Protein AF-A0A452QFY0-F1 (afdb_monomer_lite)

InterPro domains:
  IPR050477 Group II Amino Acid Decarboxylases [PTHR42735] (17-86)

Sequence (95 aa):
MNYVAEVIWDYYNLTFFKFVSQIADPTLAEMGKNLKEAMKMLEDSQRRAEEENGKKITGDIPGPLQGSGQDMVSILQLVQNLMHGDEDEAPQSTR

pLDDT: mean 73.06, std 15.31, range [43.72, 95.62]

Organism: Ursus americanus (NCBI:txid9643)

Radius of gyration: 33.33 Å; chains: 1; bounding box: 71×51×85 Å

Secondary structure (DSSP, 8-state):
-HHHHHHHHHHHHHHHHHHHHHHS-HHHHHHHHHHHHHHHHHHHHHHHHHHHTTS----S--STTSSS---HHHHHHHHHHHHT-----------

Foldseek 3Di:
DVPVVVVVVCVVVVVVVVVCVVPPDPVNVVVVVVVVVVVVVVVVVVVVVVVVVVDDCLDPDPDPPRDDDDDPVNVVVVVVCVVPPDPPPPPPPDD

Structure (mmCIF, N/CA/C/O backbone):
data_AF-A0A452QFY0-F1
#
_entry.id   AF-A0A452QFY0-F1
#
loop_
_atom_site.group_PDB
_atom_site.id
_atom_site.type_symbol
_atom_site.label_atom_id
_atom_site.label_alt_id
_atom_site.label_comp_id
_atom_site.label_asym_id
_atom_site.label_entity_id
_atom_site.label_seq_id
_atom_site.pdbx_PDB_ins_code
_atom_site.Cartn_x
_atom_site.Cartn_y
_atom_site.Cartn_z
_atom_site.occupancy
_atom_site.B_iso_or_equiv
_atom_site.auth_seq_id
_atom_site.auth_comp_id
_atom_site.auth_asym_id
_atom_site.auth_atom_id
_atom_site.pdbx_PDB_model_num
ATOM 1 N N . MET A 1 1 ? 4.116 -24.749 -38.566 1.00 62.06 1 MET A N 1
ATOM 2 C CA . MET A 1 1 ? 4.563 -23.354 -38.780 1.00 62.06 1 MET A CA 1
ATOM 3 C C . MET A 1 1 ? 4.579 -22.517 -37.493 1.00 62.06 1 MET A C 1
ATOM 5 O O . MET A 1 1 ? 5.294 -21.531 -37.478 1.00 62.06 1 MET A O 1
ATOM 9 N N . ASN A 1 2 ? 3.876 -22.896 -36.411 1.00 78.75 2 ASN A N 1
ATOM 10 C CA . ASN A 1 2 ? 3.730 -22.024 -35.227 1.00 78.75 2 ASN A CA 1
ATOM 11 C C . ASN A 1 2 ? 4.814 -22.186 -34.148 1.00 78.75 2 ASN A C 1
ATOM 13 O O . ASN A 1 2 ? 5.186 -21.199 -33.535 1.00 78.75 2 ASN A O 1
ATOM 17 N N . TYR A 1 3 ? 5.383 -23.383 -33.967 1.00 87.31 3 TYR A N 1
ATOM 18 C CA . TYR A 1 3 ? 6.354 -23.633 -32.890 1.00 87.31 3 TYR A CA 1
ATOM 19 C C . TYR A 1 3 ? 7.620 -22.769 -32.996 1.00 87.31 3 TYR A C 1
ATOM 21 O O . TYR A 1 3 ? 8.102 -22.221 -32.015 1.00 87.31 3 TYR A O 1
ATOM 29 N N . VAL A 1 4 ? 8.145 -22.596 -34.212 1.00 88.12 4 VAL A N 1
ATOM 30 C CA . VAL A 1 4 ? 9.343 -21.770 -34.433 1.00 88.12 4 VAL A CA 1
ATOM 31 C C . VAL A 1 4 ? 9.045 -20.292 -34.170 1.00 88.12 4 VAL A C 1
ATOM 33 O O . VAL A 1 4 ? 9.875 -19.600 -33.594 1.00 88.12 4 VAL A O 1
ATOM 36 N N . ALA A 1 5 ? 7.860 -19.811 -34.550 1.00 90.69 5 ALA A N 1
ATOM 37 C CA . ALA A 1 5 ? 7.453 -18.433 -34.297 1.00 90.69 5 ALA A CA 1
ATOM 38 C C . ALA A 1 5 ? 7.232 -18.165 -32.799 1.00 90.69 5 ALA A C 1
ATOM 40 O O . ALA A 1 5 ? 7.615 -17.106 -32.317 1.00 90.69 5 ALA A O 1
ATOM 41 N N . GLU A 1 6 ? 6.676 -19.132 -32.069 1.00 89.38 6 GLU A N 1
ATOM 42 C CA . GLU A 1 6 ? 6.449 -19.066 -30.622 1.00 89.38 6 GLU A CA 1
ATOM 43 C C . GLU A 1 6 ? 7.771 -19.036 -29.846 1.00 89.38 6 GLU A C 1
ATOM 45 O O . GLU A 1 6 ? 7.998 -18.129 -29.055 1.00 89.38 6 GLU A O 1
ATOM 50 N N . VAL A 1 7 ? 8.716 -19.922 -30.181 1.00 92.31 7 VAL A N 1
ATOM 51 C CA . VAL A 1 7 ? 10.063 -19.926 -29.581 1.00 92.31 7 VAL A CA 1
ATOM 52 C C . VAL A 1 7 ? 10.804 -18.610 -29.837 1.00 92.31 7 VAL A C 1
ATOM 54 O O . VAL A 1 7 ? 11.482 -18.087 -28.953 1.00 92.31 7 VAL A O 1
ATOM 57 N N . ILE A 1 8 ? 10.682 -18.060 -31.047 1.00 93.00 8 ILE A N 1
ATOM 58 C CA . ILE A 1 8 ? 11.291 -16.773 -31.395 1.00 93.00 8 ILE A CA 1
ATOM 59 C C . ILE A 1 8 ? 10.623 -15.636 -30.614 1.00 93.00 8 ILE A C 1
ATOM 61 O O . ILE A 1 8 ? 11.316 -14.782 -30.063 1.00 93.00 8 ILE A O 1
ATOM 65 N N . TRP A 1 9 ? 9.293 -15.627 -30.540 1.00 92.31 9 TRP A N 1
ATOM 66 C CA . TRP A 1 9 ? 8.535 -14.637 -29.783 1.00 92.31 9 TRP A CA 1
ATOM 67 C C . TRP A 1 9 ? 8.906 -14.650 -28.297 1.00 92.31 9 TRP A C 1
ATOM 69 O O . TRP A 1 9 ? 9.209 -13.597 -27.735 1.00 92.31 9 TRP A O 1
ATOM 79 N N . ASP A 1 10 ? 8.984 -15.832 -27.690 1.00 94.00 10 ASP A N 1
ATOM 80 C CA . ASP A 1 10 ? 9.375 -16.007 -26.293 1.00 94.00 10 ASP A CA 1
ATOM 81 C C . ASP A 1 10 ? 10.808 -15.540 -26.041 1.00 94.00 10 ASP A C 1
ATOM 83 O O . ASP A 1 10 ? 11.077 -14.864 -25.045 1.00 94.00 10 ASP A O 1
ATOM 87 N N . TYR A 1 11 ? 11.727 -15.821 -26.969 1.00 94.44 11 TYR A N 1
ATOM 88 C CA . TYR A 1 11 ? 13.104 -15.337 -26.895 1.00 94.44 11 TYR A CA 1
ATOM 89 C C . TYR A 1 11 ? 13.169 -13.803 -26.891 1.00 94.44 11 TYR A C 1
ATOM 91 O O . TYR A 1 11 ? 13.850 -13.210 -26.045 1.00 94.44 11 TYR A O 1
ATOM 99 N N . TYR A 1 12 ? 12.444 -13.141 -27.799 1.00 95.38 12 TYR A N 1
ATOM 100 C CA . TYR A 1 12 ? 12.409 -11.677 -27.857 1.00 95.38 12 TYR A CA 1
ATOM 101 C C . TYR A 1 12 ? 11.713 -11.065 -26.641 1.00 95.38 12 TYR A C 1
ATOM 103 O O . TYR A 1 12 ? 12.217 -10.085 -26.094 1.00 95.38 12 TYR A O 1
ATOM 111 N N . ASN A 1 13 ? 10.610 -11.652 -26.178 1.00 93.69 13 ASN A N 1
ATOM 112 C CA . ASN A 1 13 ? 9.868 -11.169 -25.018 1.00 93.69 13 ASN A CA 1
ATOM 113 C C . ASN A 1 13 ? 10.696 -11.295 -23.727 1.00 93.69 13 ASN A C 1
ATOM 115 O O . ASN A 1 13 ? 10.827 -10.335 -22.969 1.00 93.69 13 ASN A O 1
ATOM 119 N N . LEU A 1 14 ? 11.363 -12.435 -23.522 1.00 91.00 14 LEU A N 1
ATOM 120 C CA . LEU A 1 14 ? 12.268 -12.646 -22.391 1.00 91.00 14 LEU A CA 1
ATOM 121 C C . LEU A 1 14 ? 13.468 -11.689 -22.429 1.00 91.00 14 LEU A C 1
ATOM 123 O O . LEU A 1 14 ? 13.845 -11.120 -21.403 1.00 91.00 14 LEU A O 1
ATOM 127 N N . THR A 1 15 ? 14.058 -11.485 -23.610 1.00 86.81 15 THR A N 1
ATOM 128 C CA . THR A 1 15 ? 15.185 -10.556 -23.797 1.00 86.81 15 THR A CA 1
ATOM 129 C C . THR A 1 15 ? 14.766 -9.113 -23.524 1.00 86.81 15 THR A C 1
ATOM 131 O O . THR A 1 15 ? 15.472 -8.388 -22.824 1.00 86.81 15 THR A O 1
ATOM 134 N N . PHE A 1 16 ? 13.597 -8.707 -24.019 1.00 87.69 16 PHE A N 1
ATOM 135 C CA . PHE A 1 16 ? 13.028 -7.384 -23.792 1.00 87.69 16 PHE A CA 1
ATOM 136 C C . PHE A 1 16 ? 12.704 -7.150 -22.314 1.00 87.69 16 PHE A C 1
ATOM 138 O O . PHE A 1 16 ? 13.120 -6.142 -21.750 1.00 87.69 16 PHE A O 1
ATOM 145 N N . PHE A 1 17 ? 12.042 -8.102 -21.654 1.00 82.75 17 PHE A N 1
ATOM 146 C CA . PHE A 1 17 ? 11.725 -7.999 -20.231 1.00 82.75 17 PHE A CA 1
ATOM 147 C C . PHE A 1 17 ? 12.992 -7.929 -19.370 1.00 82.75 17 PHE A C 1
ATOM 149 O O . PHE A 1 17 ? 13.084 -7.110 -18.458 1.00 82.75 17 PHE A O 1
ATOM 156 N N . LYS A 1 18 ? 14.012 -8.733 -19.695 1.00 79.19 18 LYS A N 1
ATOM 157 C CA . LYS A 1 18 ? 15.315 -8.681 -19.023 1.00 79.19 18 LYS A CA 1
ATOM 158 C C . LYS A 1 18 ? 16.007 -7.333 -19.221 1.00 79.19 18 LYS A C 1
ATOM 160 O O . LYS A 1 18 ? 16.566 -6.807 -18.265 1.00 79.19 18 LYS A O 1
ATOM 165 N N . PHE A 1 19 ? 15.946 -6.766 -20.424 1.00 78.75 19 PHE A N 1
ATOM 166 C CA . PHE A 1 19 ? 16.478 -5.437 -20.712 1.00 78.75 19 PHE A CA 1
ATOM 167 C C . PHE A 1 19 ? 15.745 -4.354 -19.914 1.00 78.75 19 PHE A C 1
ATOM 169 O O . PHE A 1 19 ? 16.391 -3.618 -19.178 1.00 78.75 19 PHE A O 1
ATOM 176 N N . VAL A 1 20 ? 14.407 -4.317 -19.969 1.00 78.19 20 VAL A N 1
ATOM 177 C CA . VAL A 1 20 ? 13.569 -3.380 -19.196 1.00 78.19 20 VAL A CA 1
ATOM 178 C C . VAL A 1 20 ? 13.847 -3.501 -17.699 1.00 78.19 20 VAL A C 1
ATOM 180 O O . VAL A 1 20 ? 13.993 -2.494 -17.018 1.00 78.19 20 VAL A O 1
ATOM 183 N N . SER A 1 21 ? 13.998 -4.723 -17.188 1.00 72.38 21 SER A N 1
ATOM 184 C CA . SER A 1 21 ? 14.351 -4.967 -15.790 1.00 72.38 21 SER A CA 1
ATOM 185 C C . SER A 1 21 ? 15.762 -4.489 -15.425 1.00 72.38 21 SER A C 1
ATOM 187 O O . SER A 1 21 ? 15.992 -4.182 -14.259 1.00 72.38 21 SER A O 1
ATOM 189 N N . GLN A 1 22 ? 16.706 -4.459 -16.371 1.00 69.75 22 GLN A N 1
ATOM 190 C CA . GLN A 1 22 ? 18.072 -3.964 -16.160 1.00 69.75 22 GLN A CA 1
ATOM 191 C C . GLN A 1 22 ? 18.170 -2.437 -16.248 1.00 69.75 22 GLN A C 1
ATOM 193 O O . GLN A 1 22 ? 19.014 -1.856 -15.572 1.00 69.75 22 GLN A O 1
ATOM 198 N N . ILE A 1 23 ? 17.328 -1.799 -17.067 1.00 71.00 23 ILE A N 1
ATOM 199 C CA . ILE A 1 23 ? 17.258 -0.333 -17.196 1.00 71.00 23 ILE A CA 1
ATOM 200 C C . ILE A 1 23 ? 16.215 0.303 -16.272 1.00 71.00 23 ILE A C 1
ATOM 202 O O . ILE A 1 23 ? 16.068 1.523 -16.275 1.00 71.00 23 ILE A O 1
ATOM 206 N N . ALA A 1 24 ? 15.467 -0.507 -15.517 1.00 71.06 24 ALA A N 1
ATOM 207 C CA . ALA A 1 24 ? 14.539 -0.015 -14.515 1.00 71.06 24 ALA A CA 1
ATOM 208 C C . ALA A 1 24 ? 15.309 0.873 -13.532 1.00 71.06 24 ALA A C 1
ATOM 210 O O . ALA A 1 24 ? 16.315 0.456 -12.957 1.00 71.06 24 ALA A O 1
ATOM 211 N N . ASP A 1 25 ? 14.839 2.110 -13.399 1.00 81.50 25 ASP A N 1
ATOM 212 C CA . ASP A 1 25 ? 15.476 3.152 -12.606 1.00 81.50 25 ASP A CA 1
ATOM 213 C C . ASP A 1 25 ? 15.788 2.642 -11.178 1.00 81.50 25 ASP A C 1
ATOM 215 O O . ASP A 1 25 ? 14.926 2.001 -10.562 1.00 81.50 25 ASP A O 1
ATOM 219 N N . PRO A 1 26 ? 16.995 2.886 -10.629 1.00 78.44 26 PRO A N 1
ATOM 220 C CA . PRO A 1 26 ? 17.369 2.429 -9.290 1.00 78.44 26 PRO A CA 1
ATOM 221 C C . PRO A 1 26 ? 16.367 2.842 -8.205 1.00 78.44 26 PRO A C 1
ATOM 223 O O . PRO A 1 26 ? 16.083 2.055 -7.302 1.00 78.44 26 PRO A O 1
ATOM 226 N N . THR A 1 27 ? 15.778 4.033 -8.326 1.00 77.81 27 THR A N 1
ATOM 227 C CA . THR A 1 27 ? 14.732 4.533 -7.434 1.00 77.81 27 THR A CA 1
ATOM 228 C C . THR A 1 27 ? 13.432 3.755 -7.613 1.00 77.81 27 THR A C 1
ATOM 230 O O . THR A 1 27 ? 12.800 3.395 -6.623 1.00 77.81 27 THR A O 1
ATOM 233 N N . LEU A 1 28 ? 13.043 3.411 -8.845 1.00 82.31 28 LEU A N 1
ATOM 234 C CA . LEU A 1 28 ? 11.856 2.582 -9.086 1.00 82.31 28 LEU A CA 1
ATOM 235 C C . LEU A 1 28 ? 12.035 1.152 -8.548 1.00 82.31 28 LEU A C 1
ATOM 237 O O . LEU A 1 28 ? 11.106 0.579 -7.978 1.00 82.31 28 LEU A O 1
ATOM 241 N N . ALA A 1 29 ? 13.237 0.586 -8.676 1.00 82.38 29 ALA A N 1
ATOM 242 C CA . ALA A 1 29 ? 13.572 -0.719 -8.112 1.00 82.38 29 ALA A CA 1
ATOM 243 C C . ALA A 1 29 ? 13.538 -0.711 -6.573 1.00 82.38 29 ALA A C 1
ATOM 245 O O . ALA A 1 29 ? 13.068 -1.669 -5.956 1.00 82.38 29 ALA A O 1
ATOM 246 N N . GLU A 1 30 ? 14.010 0.365 -5.945 1.00 87.56 30 GLU A N 1
ATOM 247 C CA . GLU A 1 30 ? 13.948 0.565 -4.495 1.00 87.56 30 GLU A CA 1
ATOM 248 C C . GLU A 1 30 ? 12.506 0.757 -4.004 1.00 87.56 30 GLU A C 1
ATOM 250 O O . GLU A 1 30 ? 12.081 0.090 -3.061 1.00 87.56 30 GLU A O 1
ATOM 255 N N . MET A 1 31 ? 11.698 1.551 -4.713 1.00 85.00 31 MET A N 1
ATOM 256 C CA . MET A 1 31 ? 10.266 1.698 -4.434 1.00 85.00 31 MET A CA 1
ATOM 257 C C . MET A 1 31 ? 9.512 0.369 -4.560 1.00 85.00 31 MET A C 1
ATOM 259 O O . MET A 1 31 ? 8.683 0.049 -3.709 1.00 85.00 31 MET A O 1
ATOM 263 N N . GLY A 1 32 ? 9.827 -0.443 -5.574 1.00 87.94 32 GLY A N 1
ATOM 264 C CA . GLY A 1 32 ? 9.244 -1.776 -5.739 1.00 87.94 32 GLY A CA 1
ATOM 265 C C . GLY A 1 32 ? 9.577 -2.727 -4.583 1.00 87.94 32 GLY A C 1
ATOM 266 O O . GLY A 1 32 ? 8.717 -3.494 -4.146 1.00 87.94 32 GLY A O 1
ATOM 267 N N . LYS A 1 33 ? 10.800 -2.654 -4.040 1.00 90.88 33 LYS A N 1
ATOM 268 C CA . LYS A 1 33 ? 11.202 -3.419 -2.845 1.00 90.88 33 LYS A CA 1
ATOM 269 C C . LYS A 1 33 ? 10.444 -2.955 -1.602 1.00 90.88 33 LYS A C 1
ATOM 271 O O . LYS A 1 33 ? 9.862 -3.794 -0.918 1.00 90.88 33 LYS A O 1
ATOM 276 N N . ASN A 1 34 ? 10.382 -1.644 -1.370 1.00 93.25 34 ASN A N 1
ATOM 277 C CA . ASN A 1 34 ? 9.690 -1.059 -0.219 1.00 93.25 34 ASN A CA 1
ATOM 278 C C . ASN A 1 34 ? 8.192 -1.396 -0.232 1.00 93.25 34 ASN A C 1
ATOM 280 O O . ASN A 1 34 ? 7.626 -1.770 0.794 1.00 93.25 34 ASN A O 1
ATOM 284 N N . LEU A 1 35 ? 7.553 -1.334 -1.406 1.00 92.75 35 LEU A N 1
ATOM 285 C CA . LEU A 1 35 ? 6.145 -1.697 -1.566 1.00 92.75 35 LEU A CA 1
ATOM 286 C C . LEU A 1 35 ? 5.897 -3.179 -1.248 1.00 92.75 35 LEU A C 1
ATOM 288 O O . LEU A 1 35 ? 4.951 -3.508 -0.534 1.00 92.75 35 LEU A O 1
ATOM 292 N N . LYS A 1 36 ? 6.756 -4.077 -1.746 1.00 92.06 36 LYS A N 1
ATOM 293 C CA . LYS A 1 36 ? 6.656 -5.520 -1.478 1.00 92.06 36 LYS A CA 1
ATOM 294 C C . LYS A 1 36 ? 6.797 -5.836 0.013 1.00 92.06 36 LYS A C 1
ATOM 296 O O . LYS A 1 36 ? 6.083 -6.695 0.528 1.00 92.06 36 LYS A O 1
ATOM 301 N N . GLU A 1 37 ? 7.710 -5.158 0.700 1.00 95.62 37 GLU A N 1
ATOM 302 C CA . GLU A 1 37 ? 7.913 -5.322 2.139 1.00 95.62 37 GLU A CA 1
ATOM 303 C C . GLU A 1 37 ? 6.712 -4.806 2.943 1.00 95.62 37 GLU A C 1
ATOM 305 O O . GLU A 1 37 ? 6.200 -5.525 3.801 1.00 95.62 37 GLU A O 1
ATOM 310 N N . ALA A 1 38 ? 6.180 -3.631 2.589 1.00 94.69 38 ALA A N 1
ATOM 311 C CA . ALA A 1 38 ? 4.981 -3.074 3.211 1.00 94.69 38 ALA A CA 1
ATOM 312 C C . ALA A 1 38 ? 3.753 -3.993 3.059 1.00 94.69 38 ALA A C 1
ATOM 314 O O . ALA A 1 38 ? 3.009 -4.190 4.020 1.00 94.69 38 ALA A O 1
ATOM 315 N N . MET A 1 39 ? 3.561 -4.607 1.883 1.00 90.69 39 MET A N 1
ATOM 316 C CA . MET A 1 39 ? 2.476 -5.574 1.664 1.00 90.69 39 MET A CA 1
ATOM 317 C C . MET A 1 39 ? 2.615 -6.813 2.552 1.00 90.69 39 MET A C 1
ATOM 319 O O . MET A 1 39 ? 1.642 -7.226 3.179 1.00 90.69 39 MET A O 1
ATOM 323 N N . LYS A 1 40 ? 3.827 -7.369 2.665 1.00 92.00 40 LYS A N 1
ATOM 324 C CA . LYS A 1 40 ? 4.088 -8.518 3.539 1.00 92.00 40 LYS A CA 1
ATOM 325 C C . LYS A 1 40 ? 3.819 -8.182 5.011 1.00 92.00 40 LYS A C 1
ATOM 327 O O . LYS A 1 40 ? 3.212 -8.974 5.722 1.00 92.00 40 LYS A O 1
ATOM 332 N N . MET A 1 41 ? 4.228 -6.996 5.466 1.00 90.88 41 MET A N 1
ATOM 333 C CA . MET A 1 41 ? 3.965 -6.538 6.836 1.00 90.88 41 MET A CA 1
ATOM 334 C C . MET A 1 41 ? 2.468 -6.379 7.123 1.00 90.88 41 MET A C 1
ATOM 336 O O . MET A 1 41 ? 2.028 -6.691 8.231 1.00 90.88 41 MET A O 1
ATOM 340 N N . LEU A 1 42 ? 1.687 -5.910 6.147 1.00 88.50 42 LEU A N 1
ATOM 341 C CA . LEU A 1 42 ? 0.235 -5.804 6.266 1.00 88.50 42 LEU A CA 1
ATOM 342 C C . LEU A 1 42 ? -0.421 -7.190 6.369 1.00 88.50 42 LEU A C 1
ATOM 344 O O . LEU A 1 42 ? -1.228 -7.411 7.270 1.00 88.50 42 LEU A O 1
ATOM 348 N N . GLU A 1 43 ? -0.026 -8.131 5.509 1.00 84.31 43 GLU A N 1
ATOM 349 C CA . GLU A 1 43 ? -0.505 -9.522 5.519 1.00 84.31 43 GLU A CA 1
ATOM 350 C C . GLU A 1 43 ? -0.170 -10.232 6.845 1.00 84.31 43 GLU A C 1
ATOM 352 O O . GLU A 1 43 ? -1.041 -10.817 7.493 1.00 84.31 43 GLU A O 1
ATOM 357 N N . ASP A 1 44 ? 1.068 -10.088 7.329 1.00 77.88 44 ASP A N 1
ATOM 358 C CA . ASP A 1 44 ? 1.509 -10.636 8.617 1.00 77.88 44 ASP A CA 1
ATOM 359 C C . ASP A 1 44 ? 0.807 -9.985 9.824 1.00 77.88 44 ASP A C 1
ATOM 361 O O . ASP A 1 44 ? 0.710 -10.586 10.898 1.00 77.88 44 ASP A O 1
ATOM 365 N N . SER A 1 45 ? 0.331 -8.747 9.689 1.00 71.25 45 SER A N 1
ATOM 366 C CA . SER A 1 45 ? -0.409 -8.049 10.749 1.00 71.25 45 SER A CA 1
ATOM 367 C C . SER A 1 45 ? -1.887 -8.434 10.763 1.00 71.25 45 SER A C 1
ATOM 369 O O . SER A 1 45 ? -2.458 -8.575 11.841 1.00 71.25 45 SER A O 1
ATOM 371 N N . GLN A 1 46 ? -2.491 -8.692 9.600 1.00 60.81 46 GLN A N 1
ATOM 372 C CA . GLN A 1 46 ? -3.849 -9.236 9.511 1.00 60.81 46 GLN A CA 1
ATOM 373 C C . GLN A 1 46 ? -3.937 -10.644 10.108 1.00 60.81 46 GLN A C 1
ATOM 375 O O . GLN A 1 46 ? -4.809 -10.899 10.932 1.00 60.81 46 GLN A O 1
ATOM 380 N N . ARG A 1 47 ? -2.973 -11.521 9.797 1.00 59.03 47 ARG A N 1
ATOM 381 C CA . ARG A 1 47 ? -2.918 -12.876 10.368 1.00 59.03 47 ARG A CA 1
ATOM 382 C C . ARG A 1 47 ? -2.810 -12.877 11.900 1.00 59.03 47 ARG A C 1
ATOM 384 O O . ARG A 1 47 ? -3.430 -13.700 12.562 1.00 59.03 47 ARG A O 1
ATOM 391 N N . ARG A 1 48 ? -2.071 -11.924 12.479 1.00 56.34 48 ARG A N 1
ATOM 392 C CA . ARG A 1 48 ? -1.983 -11.749 13.942 1.00 56.34 48 ARG A CA 1
ATOM 393 C C . ARG A 1 48 ? -3.264 -11.165 14.550 1.00 56.34 48 ARG A C 1
ATOM 395 O O . ARG A 1 48 ? -3.641 -11.559 15.647 1.00 56.34 48 ARG A O 1
ATOM 402 N N . ALA A 1 49 ? -3.959 -10.281 13.833 1.00 55.19 49 ALA A N 1
ATOM 403 C CA . ALA A 1 49 ? -5.245 -9.736 14.270 1.00 55.19 49 ALA A CA 1
ATOM 404 C C . ALA A 1 49 ? -6.374 -10.786 14.265 1.00 55.19 49 ALA A C 1
ATOM 406 O O . ALA A 1 49 ? -7.295 -10.696 15.078 1.00 55.19 49 ALA A O 1
ATOM 407 N N . GLU A 1 50 ? -6.302 -11.790 13.385 1.00 54.44 50 GLU A N 1
ATOM 408 C CA . GLU A 1 50 ? -7.224 -12.935 13.365 1.00 54.44 50 GLU A CA 1
ATOM 409 C C . GLU A 1 50 ? -6.964 -13.918 14.522 1.00 54.44 50 GLU A C 1
ATOM 411 O O . GLU A 1 50 ? -7.917 -14.442 15.098 1.00 54.44 50 GLU A O 1
ATOM 416 N N . GLU A 1 51 ? -5.704 -14.111 14.930 1.00 52.91 51 GLU A N 1
ATOM 417 C CA . GLU A 1 51 ? -5.342 -14.941 16.092 1.00 52.91 51 GLU A CA 1
ATOM 418 C C . GLU A 1 51 ? -5.685 -14.273 17.446 1.00 52.91 51 GLU A C 1
ATOM 420 O O . GLU A 1 51 ? -6.004 -14.968 18.413 1.00 52.91 51 GLU A O 1
ATOM 425 N N . GLU A 1 52 ? -5.697 -12.936 17.528 1.00 49.38 52 GLU A N 1
ATOM 426 C CA . GLU A 1 52 ? -6.079 -12.184 18.739 1.00 49.38 52 GLU A CA 1
ATOM 427 C C . GLU A 1 52 ? -7.606 -11.997 18.892 1.00 49.38 52 GLU A C 1
ATOM 429 O O . GLU A 1 52 ? -8.125 -11.950 20.011 1.00 49.38 52 GLU A O 1
ATOM 434 N N . ASN A 1 53 ? -8.370 -11.997 17.791 1.00 47.16 53 ASN A N 1
ATOM 435 C CA . ASN A 1 53 ? -9.837 -11.840 17.811 1.00 47.16 53 ASN A CA 1
ATOM 436 C C . ASN A 1 53 ? -10.614 -13.057 18.358 1.00 47.16 53 ASN A C 1
ATOM 438 O O . ASN A 1 53 ? -11.846 -13.061 18.377 1.00 47.16 53 ASN A O 1
ATOM 442 N N . GLY A 1 54 ? -9.922 -14.093 18.840 1.00 48.19 54 GLY A N 1
ATOM 443 C CA . GLY A 1 54 ? -10.533 -15.220 19.549 1.00 48.19 54 GLY A CA 1
ATOM 444 C C . GLY A 1 54 ? -10.995 -14.890 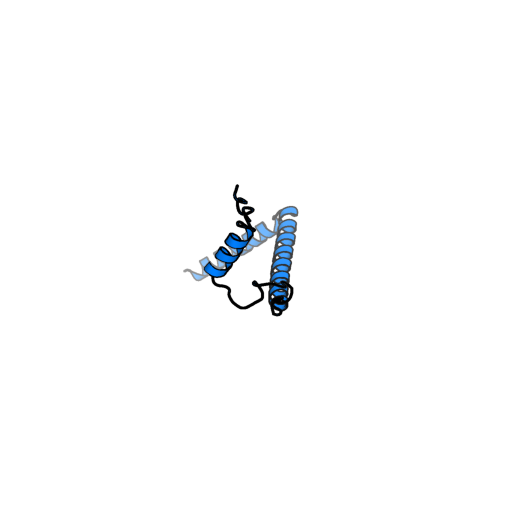20.974 1.00 48.19 54 GLY A C 1
ATOM 445 O O . GLY A 1 54 ? -11.776 -15.645 21.555 1.00 48.19 54 GLY A O 1
ATOM 446 N N . LYS A 1 55 ? -10.565 -13.763 21.555 1.00 55.19 55 LYS A N 1
ATOM 447 C CA . LYS A 1 55 ? -11.069 -13.289 22.850 1.00 55.19 55 LYS A CA 1
ATOM 448 C C . LYS A 1 55 ? -11.902 -12.035 22.654 1.00 55.19 55 LYS A C 1
ATOM 450 O O . LYS A 1 55 ? -11.436 -10.916 22.821 1.00 55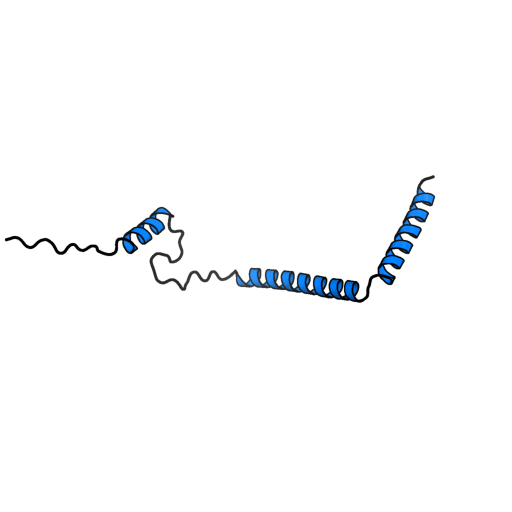.19 55 LYS A O 1
ATOM 455 N N . LYS A 1 56 ? -13.183 -12.260 22.356 1.00 54.59 56 LYS A N 1
ATOM 456 C CA . LYS A 1 56 ? -14.253 -11.291 22.600 1.00 54.59 56 LYS A CA 1
ATOM 457 C C . LYS A 1 56 ? -14.078 -10.694 24.001 1.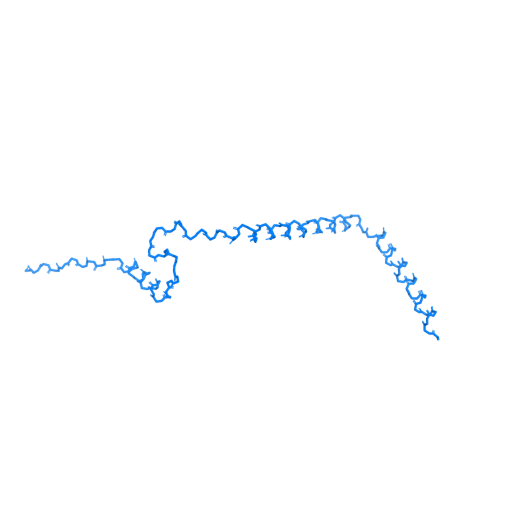00 54.59 56 LYS A C 1
ATOM 459 O O . LYS A 1 56 ? -14.398 -11.345 24.994 1.00 54.59 56 LYS A O 1
ATOM 464 N N . ILE A 1 57 ? -13.614 -9.449 24.080 1.00 56.12 57 ILE A N 1
ATOM 465 C CA . ILE A 1 57 ? -13.704 -8.619 25.284 1.00 56.12 57 ILE A CA 1
ATOM 466 C C . ILE A 1 57 ? -15.173 -8.183 25.411 1.00 56.12 57 ILE A C 1
ATOM 468 O O . ILE A 1 57 ? -15.543 -7.032 25.224 1.00 56.12 57 ILE A O 1
ATOM 472 N N . THR A 1 58 ? -16.061 -9.147 25.662 1.00 57.25 58 THR A N 1
ATOM 473 C CA . THR A 1 58 ? -17.462 -8.928 26.055 1.00 57.25 58 THR A CA 1
ATOM 474 C C . THR A 1 58 ? -17.521 -8.826 27.583 1.00 57.25 58 THR A C 1
ATOM 476 O O . THR A 1 58 ? -18.287 -9.531 28.228 1.00 57.25 58 THR A O 1
ATOM 479 N N . GLY A 1 59 ? -16.632 -8.025 28.179 1.00 52.47 59 GLY A N 1
ATOM 480 C CA . GLY A 1 59 ? -16.395 -8.034 29.628 1.00 52.47 59 GLY A CA 1
ATOM 481 C C . GLY A 1 59 ? -16.281 -6.669 30.305 1.00 52.47 59 GLY A C 1
ATOM 482 O O . GLY A 1 59 ? -16.440 -6.620 31.517 1.00 52.47 59 GLY A O 1
ATOM 483 N N . ASP A 1 60 ? -16.088 -5.572 29.563 1.00 56.31 60 ASP A N 1
ATOM 484 C CA . ASP A 1 60 ? -15.697 -4.285 30.175 1.00 56.31 60 ASP A CA 1
ATOM 485 C C . ASP A 1 60 ? -16.768 -3.184 30.125 1.00 56.31 60 ASP A C 1
ATOM 487 O O . ASP A 1 60 ? -16.515 -2.066 30.567 1.00 56.31 60 ASP A O 1
ATOM 491 N N . ILE A 1 61 ? -17.981 -3.469 29.632 1.00 55.22 61 ILE A N 1
ATOM 492 C CA . ILE A 1 61 ? -19.110 -2.525 29.732 1.00 55.22 61 ILE A CA 1
ATOM 493 C C . ILE A 1 61 ? -20.027 -2.967 30.877 1.00 55.22 61 ILE A C 1
ATOM 495 O O . ILE A 1 61 ? -20.906 -3.798 30.647 1.00 55.22 61 ILE A O 1
ATOM 499 N N . PRO A 1 62 ? -19.855 -2.462 32.112 1.00 57.09 62 PRO A N 1
ATOM 500 C CA . PRO A 1 62 ? -20.847 -2.661 33.155 1.00 57.09 62 PRO A CA 1
ATOM 501 C C . PRO A 1 62 ? -22.100 -1.861 32.785 1.00 57.09 62 PRO A C 1
ATOM 503 O O . PRO A 1 62 ? -22.079 -0.633 32.739 1.00 57.09 62 PRO A O 1
ATOM 506 N N . GLY A 1 63 ? -23.193 -2.555 32.479 1.00 58.59 63 GLY A N 1
ATOM 507 C CA . GLY A 1 63 ? -24.466 -1.910 32.183 1.00 58.59 63 GLY A CA 1
ATOM 508 C C . GLY A 1 63 ? -25.359 -2.720 31.249 1.00 58.59 63 GLY A C 1
ATOM 509 O O . GLY A 1 63 ? -24.990 -3.817 30.831 1.00 58.59 63 GLY A O 1
ATOM 510 N N . PRO A 1 64 ? -26.530 -2.175 30.877 1.00 58.28 64 PRO A N 1
ATOM 51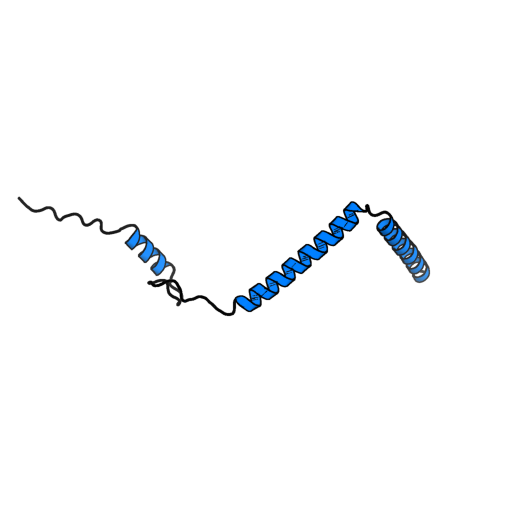1 C CA . PRO A 1 64 ? -27.547 -2.878 30.089 1.00 58.28 64 PRO A CA 1
ATOM 512 C C . PRO A 1 64 ? -27.038 -3.426 28.749 1.00 58.28 64 PRO A C 1
ATOM 514 O O . PRO A 1 64 ? -27.660 -4.309 28.170 1.00 58.28 64 PRO A O 1
ATOM 517 N N . LEU A 1 65 ? -25.906 -2.903 28.268 1.00 57.56 65 LEU A N 1
ATOM 518 C CA . LEU A 1 65 ? -25.286 -3.236 26.990 1.00 57.56 65 LEU A CA 1
ATOM 519 C C . LEU A 1 65 ? -24.344 -4.458 27.046 1.00 57.56 65 LEU A C 1
ATOM 521 O O . LEU A 1 65 ? -23.677 -4.772 26.058 1.00 57.56 65 LEU A O 1
ATOM 525 N N . GLN A 1 66 ? -24.272 -5.168 28.178 1.00 69.00 66 GLN A N 1
ATOM 526 C CA . GLN A 1 66 ? -23.391 -6.325 28.340 1.00 69.00 66 GLN A CA 1
ATOM 527 C C . GLN A 1 66 ? -23.969 -7.582 27.644 1.00 69.00 66 GLN A C 1
ATOM 529 O O . GLN A 1 66 ? -24.736 -8.356 28.206 1.00 69.00 66 GLN A O 1
ATOM 534 N N . GLY A 1 67 ? -23.579 -7.801 26.385 1.00 61.69 67 GLY A N 1
ATOM 535 C CA . GLY A 1 67 ? -23.293 -9.147 25.869 1.00 61.69 67 GLY A CA 1
ATOM 536 C C . GLY A 1 67 ? -24.419 -10.123 25.483 1.00 61.69 67 GLY A C 1
ATOM 537 O O . GLY A 1 67 ? -24.197 -11.320 25.641 1.00 61.69 67 GLY A O 1
ATOM 538 N N . SER A 1 68 ? -25.566 -9.727 24.912 1.00 59.69 68 SER A N 1
ATOM 539 C CA . SER A 1 68 ? -26.519 -10.752 24.399 1.00 59.69 68 SER A CA 1
ATOM 540 C C . SER A 1 68 ? -27.372 -10.412 23.170 1.00 59.69 68 SER A C 1
ATOM 542 O O . SER A 1 68 ? -28.265 -11.180 22.827 1.00 59.69 68 SER A O 1
ATOM 544 N N . GLY A 1 69 ? -27.076 -9.335 22.438 1.00 57.25 69 GLY A N 1
ATOM 545 C CA . GLY A 1 69 ? -27.915 -8.939 21.300 1.00 57.25 69 GLY A CA 1
ATOM 546 C C . GLY A 1 69 ? -29.127 -8.154 21.781 1.00 57.25 69 GLY A C 1
ATOM 547 O O . GLY A 1 69 ? -30.259 -8.628 21.760 1.00 57.25 69 GLY A O 1
ATOM 548 N N . GLN A 1 70 ? -28.872 -6.934 22.243 1.00 66.06 70 GLN A N 1
ATOM 549 C CA . GLN A 1 70 ? -29.958 -6.004 22.489 1.00 66.06 70 GLN A CA 1
ATOM 550 C C . GLN A 1 70 ? -30.610 -5.625 21.165 1.00 66.06 70 GLN A C 1
ATOM 552 O O . GLN A 1 70 ? -29.933 -5.228 20.216 1.00 66.06 70 GLN A O 1
ATOM 557 N N . ASP A 1 71 ? -31.931 -5.750 21.128 1.00 72.88 71 ASP A N 1
ATOM 558 C CA . ASP A 1 71 ? -32.738 -5.279 20.017 1.00 72.88 71 ASP A CA 1
ATOM 559 C C . ASP A 1 71 ? -32.555 -3.761 19.834 1.00 72.88 71 ASP A C 1
ATOM 561 O O . ASP A 1 71 ? -32.390 -3.018 20.810 1.00 72.88 71 ASP A O 1
ATOM 565 N N . MET A 1 72 ? -32.575 -3.293 18.581 1.00 72.25 72 MET A N 1
ATOM 566 C CA . MET A 1 72 ? -32.444 -1.871 18.245 1.00 72.25 72 MET A CA 1
ATOM 567 C C . MET A 1 72 ? -33.471 -1.024 19.008 1.00 72.25 72 MET A C 1
ATOM 569 O O . MET A 1 72 ? -33.145 0.080 19.440 1.00 72.25 72 MET A O 1
ATOM 573 N N . VAL A 1 73 ? -34.678 -1.551 19.237 1.00 76.75 73 VAL A N 1
ATOM 574 C CA . VAL A 1 73 ? -35.729 -0.895 20.022 1.00 76.75 73 VAL A CA 1
ATOM 575 C C . VAL A 1 73 ? -35.276 -0.682 21.464 1.00 76.75 73 VAL A C 1
ATOM 577 O O . VAL A 1 73 ? -35.428 0.418 21.985 1.00 76.75 73 VAL A O 1
ATOM 580 N N . SER A 1 74 ? -34.645 -1.679 22.083 1.00 79.06 74 SER A N 1
ATOM 581 C CA . SER A 1 74 ? -34.142 -1.587 23.458 1.00 79.06 74 SER A CA 1
ATOM 582 C C . SER A 1 74 ? -33.005 -0.567 23.593 1.00 79.06 74 SER A C 1
ATOM 584 O O . SER A 1 74 ? -32.949 0.163 24.582 1.00 79.06 74 SER A O 1
ATOM 586 N N . ILE A 1 75 ? -32.122 -0.467 22.589 1.00 78.94 75 ILE A N 1
ATOM 587 C CA . ILE A 1 75 ? -31.066 0.562 22.553 1.00 78.94 75 ILE A CA 1
ATOM 588 C C . ILE A 1 75 ? -31.685 1.952 22.378 1.00 78.94 75 ILE A C 1
ATOM 590 O O . ILE A 1 75 ? -31.338 2.879 23.108 1.00 78.94 75 ILE A O 1
ATOM 594 N N . LEU A 1 76 ? -32.628 2.103 21.446 1.00 82.75 76 LEU A N 1
ATOM 595 C CA . LEU A 1 76 ? -33.300 3.377 21.196 1.00 82.75 76 LEU A CA 1
ATOM 596 C C . LEU A 1 76 ? -34.129 3.840 22.398 1.00 82.75 76 LEU A C 1
ATOM 598 O O . LEU A 1 76 ? -34.146 5.034 22.677 1.00 82.75 76 LEU A O 1
ATOM 602 N N . GLN A 1 77 ? -34.786 2.932 23.121 1.00 80.38 77 GLN A N 1
ATOM 603 C CA . GLN A 1 77 ? -35.518 3.249 24.351 1.00 80.38 77 GLN A CA 1
ATOM 604 C C . GLN A 1 77 ? -34.582 3.692 25.470 1.00 80.38 77 GLN A C 1
ATOM 606 O O . GLN A 1 77 ? -34.868 4.672 26.148 1.00 80.38 77 GLN A O 1
ATOM 611 N N . LEU A 1 78 ? -33.438 3.025 25.641 1.00 82.94 78 LEU A N 1
ATOM 612 C CA . LEU A 1 78 ? -32.444 3.462 26.616 1.00 82.94 78 LEU A CA 1
ATOM 613 C C . LEU A 1 78 ? -31.925 4.864 26.279 1.00 82.94 78 LEU A C 1
ATOM 615 O O . LEU A 1 78 ? -31.878 5.720 27.156 1.00 82.94 78 LEU A O 1
ATOM 619 N N . VAL A 1 79 ? -31.583 5.121 25.012 1.00 83.44 79 VAL A N 1
ATOM 620 C CA . VAL A 1 79 ? -31.154 6.454 24.564 1.00 83.44 79 VAL A CA 1
ATOM 621 C C . VAL A 1 79 ? -32.254 7.485 24.802 1.00 83.44 79 VAL A C 1
ATOM 623 O O . VAL A 1 79 ? -31.961 8.565 25.300 1.00 83.44 79 VAL A O 1
ATOM 626 N N . GLN A 1 80 ? -33.514 7.159 24.506 1.00 82.56 80 GLN A N 1
ATOM 627 C CA . GLN A 1 80 ? -34.645 8.049 24.773 1.00 82.56 80 GLN A CA 1
ATOM 628 C C . GLN A 1 80 ? -34.794 8.354 26.260 1.00 82.56 80 GLN A C 1
ATOM 630 O O . GLN A 1 80 ? -34.882 9.525 26.597 1.00 82.56 80 GLN A O 1
ATOM 635 N N . ASN A 1 81 ? -34.740 7.352 27.138 1.00 78.81 81 ASN A N 1
ATOM 636 C CA . ASN A 1 81 ? -34.830 7.547 28.588 1.00 78.81 81 ASN A CA 1
ATOM 637 C C . ASN A 1 81 ? -33.673 8.400 29.131 1.00 78.81 81 ASN A C 1
ATOM 639 O O . ASN A 1 81 ? -33.853 9.157 30.073 1.00 78.81 81 ASN A O 1
ATOM 643 N N . LEU A 1 82 ? -32.482 8.288 28.537 1.00 82.06 82 LEU A N 1
ATOM 644 C CA . LEU A 1 82 ? -31.320 9.091 28.922 1.00 82.06 82 LEU A CA 1
ATOM 645 C C . LEU A 1 82 ? -31.378 10.519 28.360 1.00 82.06 82 LEU A C 1
ATOM 647 O O . LEU A 1 82 ? -30.891 11.444 29.003 1.00 82.06 82 LEU A O 1
ATOM 651 N N . MET A 1 83 ? -31.955 10.707 27.166 1.00 76.00 83 MET A N 1
ATOM 652 C CA . MET A 1 83 ? -32.189 12.035 26.586 1.00 76.00 83 MET A CA 1
ATOM 653 C C . MET A 1 83 ? -33.393 12.747 27.220 1.00 76.00 83 MET A C 1
ATOM 655 O O . MET A 1 83 ? -33.389 13.968 27.288 1.00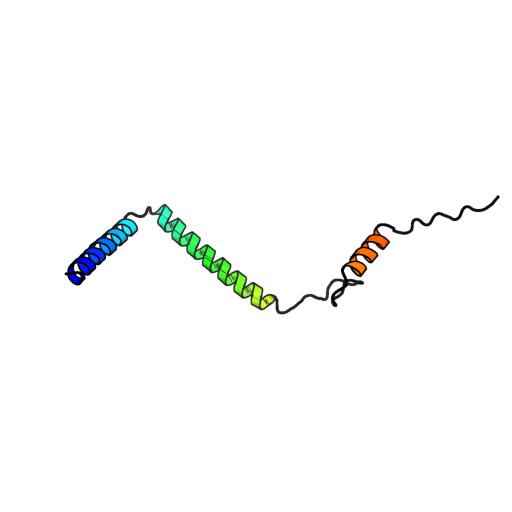 76.00 83 MET A O 1
ATOM 659 N N . HIS A 1 84 ? -34.392 11.997 27.689 1.00 69.56 84 HIS A N 1
ATOM 660 C CA . HIS A 1 84 ? -35.502 12.446 28.538 1.00 69.56 84 HIS A CA 1
ATOM 661 C C . HIS A 1 84 ? -35.166 12.200 30.017 1.00 69.56 84 HIS A C 1
ATOM 663 O O . HIS A 1 84 ? -35.978 11.649 30.759 1.00 69.56 84 HIS A O 1
ATOM 669 N N . GLY A 1 85 ? -33.943 12.537 30.439 1.00 59.56 85 GLY A N 1
ATOM 670 C CA . GLY A 1 85 ? -33.585 12.483 31.854 1.00 59.56 85 GLY A CA 1
ATOM 671 C C . GLY A 1 85 ? -34.545 13.363 32.648 1.00 59.56 85 GLY A C 1
ATOM 672 O O . GLY A 1 85 ? -34.650 14.538 32.311 1.00 59.56 85 GLY A O 1
ATOM 673 N N . ASP A 1 86 ? -35.238 12.755 33.619 1.00 61.75 86 ASP A N 1
ATOM 674 C CA . ASP A 1 86 ? -36.257 13.323 34.511 1.00 61.75 86 ASP A CA 1
ATOM 675 C C . ASP A 1 86 ? -36.445 14.836 34.344 1.00 61.75 86 ASP A C 1
ATOM 677 O O . ASP A 1 86 ? -35.898 15.652 35.090 1.00 61.75 86 ASP A O 1
ATOM 681 N N . GLU A 1 87 ? -37.296 15.214 33.387 1.00 58.59 87 GLU A N 1
ATOM 682 C CA . GLU A 1 87 ? -38.097 16.419 33.554 1.00 58.59 87 GLU A CA 1
ATOM 683 C C . GLU A 1 87 ? -39.124 16.107 34.650 1.00 58.59 87 GLU A C 1
ATOM 685 O O . GLU A 1 87 ? -40.325 16.009 34.406 1.00 58.59 87 GLU A O 1
ATOM 690 N N . ASP A 1 88 ? -38.632 15.923 35.879 1.00 56.66 88 ASP A N 1
ATOM 691 C CA . ASP A 1 88 ? -39.418 16.138 37.078 1.00 56.66 88 ASP A CA 1
ATOM 692 C C . ASP A 1 88 ? -39.764 17.631 37.079 1.00 56.66 88 ASP A C 1
ATOM 694 O O . ASP A 1 88 ? -39.105 18.480 37.690 1.00 56.66 88 ASP A O 1
ATOM 698 N N . GLU A 1 89 ? -40.835 17.956 36.351 1.00 55.38 89 GLU A N 1
ATOM 699 C CA . GLU A 1 89 ? -41.800 18.939 36.802 1.00 55.38 89 GLU A CA 1
ATOM 700 C C . GLU A 1 89 ? -41.956 18.744 38.310 1.00 55.38 89 GLU A C 1
ATOM 702 O O . GLU A 1 89 ? -42.548 17.772 38.783 1.00 55.38 89 GLU A O 1
ATOM 707 N N . ALA A 1 90 ? -41.433 19.691 39.090 1.00 45.62 90 ALA A N 1
ATOM 708 C CA . ALA A 1 90 ? -41.935 19.868 40.435 1.00 45.62 90 ALA A CA 1
ATOM 709 C C . ALA A 1 90 ? -43.466 19.978 40.310 1.00 45.62 90 ALA A C 1
ATOM 711 O O . ALA A 1 90 ? -43.942 20.861 39.585 1.00 45.62 90 ALA A O 1
ATOM 712 N N . PRO A 1 91 ? -44.255 19.110 40.967 1.00 48.38 91 PRO A N 1
ATOM 713 C CA . PRO A 1 91 ? -45.696 19.227 40.901 1.00 48.38 91 PRO A CA 1
ATOM 714 C C . PRO A 1 91 ? -46.066 20.607 41.433 1.00 48.38 91 PRO A C 1
ATOM 716 O O . PRO A 1 91 ? -45.642 21.003 42.523 1.00 48.38 91 PRO A O 1
ATOM 719 N N . GLN A 1 92 ? -46.840 21.350 40.642 1.00 56.75 92 GLN A N 1
ATOM 720 C CA . GLN A 1 92 ? -47.424 22.615 41.058 1.00 56.75 92 GLN A CA 1
ATOM 721 C C . GLN A 1 92 ? -48.121 22.420 42.412 1.00 56.75 92 GLN A C 1
ATOM 723 O O . GLN A 1 92 ? -49.183 21.801 42.512 1.00 56.75 92 GLN A O 1
ATOM 728 N N . SER A 1 93 ? -47.507 22.934 43.480 1.00 51.97 93 SER A N 1
ATOM 729 C CA . SER A 1 93 ? -48.118 22.964 44.802 1.00 51.97 93 SER A CA 1
ATOM 730 C C . SER A 1 93 ? -49.210 24.028 44.806 1.00 51.97 93 SER A C 1
ATOM 732 O O . SER A 1 93 ? -48.941 25.220 44.910 1.00 51.97 93 SER A O 1
ATOM 734 N N . THR A 1 94 ? -50.444 23.549 44.685 1.00 50.78 94 THR A N 1
ATOM 735 C CA . THR A 1 94 ? -51.722 24.187 45.033 1.00 50.78 94 THR A CA 1
ATOM 736 C C . THR A 1 94 ? -51.616 25.288 46.107 1.00 50.78 94 THR A C 1
ATOM 738 O O . THR A 1 94 ? -51.2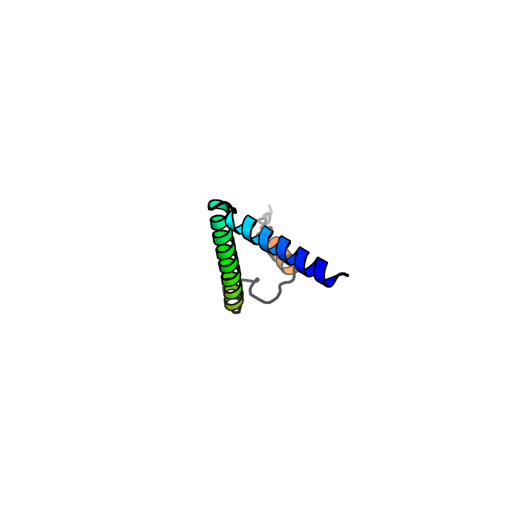94 24.969 47.253 1.00 50.78 94 THR A O 1
ATOM 741 N N . ARG A 1 95 ? -51.971 26.539 45.759 1.00 43.72 95 ARG A N 1
ATOM 742 C CA . ARG A 1 95 ? -52.931 27.449 46.442 1.00 43.72 95 ARG A CA 1
ATOM 743 C C . ARG A 1 95 ? -52.671 28.926 46.139 1.00 43.72 95 ARG A C 1
ATOM 745 O O . ARG A 1 95 ? -51.521 29.374 46.308 1.00 43.72 95 ARG A O 1
#